Protein AF-A0A6V7M2A7-F1 (afdb_monomer_lite)

Secondary structure (DSSP, 8-state):
-TTS--HHHHHHHHTTTS------HHHHHHHHS--------------------------------B--S-HHHHHHHHHHHHTT-S-HHHHHHHHHHT-HHHH-HHHHHHHHHHPPPHHHHHHHHH--S-GGGB-HHHHHHHHHHT--

Sequence (148 aa):
VIGKKNVWSLVATEHKDSPMADLDWSEMEGLFCQQQVSSIVASSSSALSSGCAGDTDRRRREPVEIVLLDGKRSLNVNIFLKQFRSSNENIIQLIKEGAHDDIGAEKLRGLLKILPEIDELEMLKGFDGDKSKLGNAEKFFLQLIEVP

pLDDT: mean 78.43, std 19.61, range [30.95, 95.69]

InterPro domains:
  IPR015425 Formin, FH2 domain [PF02181] (5-148)
  IPR015425 Formin, FH2 domain [PS51444] (1-148)
  IPR042201 Formin, FH2 domain superfamily [G3DSA:1.20.58.2220] (2-148)

Radius of gyration: 23.1 Å; chains: 1; bounding box: 61×48×56 Å

Foldseek 3Di:
DPPDDDPVVVCCVVCVVPDPPPPPVVVVCVVDPDPPPDPPDDDDDDDDDDDDDDDDDPPPPPLQAREPDPPVLLVLQVVLVVVLVDALVVVLVCVLVVVDVSCDDVNVVSCVVSQDDPVLVCSLVPDPDDLVRHDRSSVSNVSNVPRD

Structure (mmCIF, N/CA/C/O backbone):
data_AF-A0A6V7M2A7-F1
#
_entry.id   AF-A0A6V7M2A7-F1
#
loop_
_atom_site.group_PDB
_atom_site.id
_atom_site.type_symbol
_atom_site.label_atom_id
_atom_site.label_alt_id
_atom_site.label_comp_id
_atom_site.label_asym_id
_atom_site.label_entity_id
_atom_site.label_seq_id
_atom_site.pdbx_PDB_ins_code
_atom_site.Cartn_x
_atom_site.Cartn_y
_atom_site.Cartn_z
_atom_site.occupancy
_atom_site.B_iso_or_equiv
_atom_site.auth_seq_id
_atom_site.auth_comp_id
_atom_site.auth_asym_id
_atom_site.auth_atom_id
_atom_site.pdbx_PDB_model_num
ATOM 1 N N . VAL A 1 1 ? -5.952 -16.445 -25.447 1.00 51.97 1 VAL A N 1
ATOM 2 C CA . VAL A 1 1 ? -5.603 -15.098 -25.975 1.00 51.97 1 VAL A CA 1
ATOM 3 C C . VAL A 1 1 ? -4.308 -15.110 -26.799 1.00 51.97 1 VAL A C 1
ATOM 5 O O . VAL A 1 1 ? -4.111 -14.216 -27.608 1.00 51.97 1 VAL A O 1
ATOM 8 N N . ILE A 1 2 ? -3.488 -16.163 -26.725 1.00 47.69 2 ILE A N 1
ATOM 9 C CA . ILE A 1 2 ? -2.396 -16.413 -27.681 1.00 47.69 2 ILE A CA 1
ATOM 10 C C . ILE A 1 2 ? -2.959 -16.932 -29.021 1.00 47.69 2 ILE A C 1
ATOM 12 O O . ILE A 1 2 ? -3.848 -17.783 -29.015 1.00 47.69 2 ILE A O 1
ATOM 16 N N . GLY A 1 3 ? -2.486 -16.384 -30.149 1.00 61.44 3 GLY A N 1
ATOM 17 C CA . GLY A 1 3 ? -2.777 -16.874 -31.511 1.00 61.44 3 GLY A CA 1
ATOM 18 C C . GLY A 1 3 ? -3.757 -16.058 -32.373 1.00 61.44 3 GLY A C 1
ATOM 19 O O . GLY A 1 3 ? -3.977 -16.418 -33.525 1.00 61.44 3 GLY A O 1
ATOM 20 N N . LYS A 1 4 ? -4.345 -14.962 -31.871 1.00 75.19 4 LYS A N 1
ATOM 21 C CA . LYS A 1 4 ? -5.215 -14.067 -32.669 1.00 75.19 4 LYS A CA 1
ATOM 22 C C . LYS A 1 4 ? -4.469 -12.802 -33.103 1.00 75.19 4 LYS A C 1
ATOM 24 O O . LYS A 1 4 ? -3.619 -12.319 -32.361 1.00 75.19 4 LYS A O 1
ATOM 29 N N . LYS A 1 5 ? -4.840 -12.243 -34.264 1.00 80.56 5 LYS A N 1
ATOM 30 C CA . LYS A 1 5 ? -4.289 -10.985 -34.796 1.00 80.56 5 LYS A CA 1
ATOM 31 C C . LYS A 1 5 ? -4.646 -9.819 -33.862 1.00 80.56 5 LYS A C 1
ATOM 33 O O . LYS A 1 5 ? -5.789 -9.376 -33.823 1.00 80.56 5 LYS A O 1
ATOM 38 N N . ASN A 1 6 ? -3.674 -9.367 -33.081 1.00 84.38 6 ASN A N 1
ATOM 39 C CA . ASN A 1 6 ? -3.737 -8.223 -32.172 1.00 84.38 6 ASN A CA 1
ATOM 40 C C . ASN A 1 6 ? -2.485 -7.340 -32.335 1.00 84.38 6 ASN A C 1
ATOM 42 O O . ASN A 1 6 ? -1.550 -7.719 -33.044 1.00 84.38 6 ASN A O 1
ATOM 46 N N . VAL A 1 7 ? -2.470 -6.171 -31.684 1.00 84.62 7 VAL A N 1
ATOM 47 C CA . VAL A 1 7 ? -1.363 -5.198 -31.784 1.00 84.62 7 VAL A CA 1
ATOM 48 C C . VAL A 1 7 ? -0.016 -5.847 -31.451 1.00 84.62 7 VAL A C 1
ATOM 50 O O . VAL A 1 7 ? 0.939 -5.669 -32.197 1.00 84.62 7 VAL A O 1
ATOM 53 N N . TRP A 1 8 ? 0.037 -6.698 -30.423 1.00 83.44 8 TRP A N 1
ATOM 54 C CA . TRP A 1 8 ? 1.251 -7.426 -30.045 1.00 83.44 8 TRP A CA 1
ATOM 55 C C . TRP A 1 8 ? 1.742 -8.385 -31.138 1.00 83.44 8 TRP A C 1
ATOM 57 O O . TRP A 1 8 ? 2.9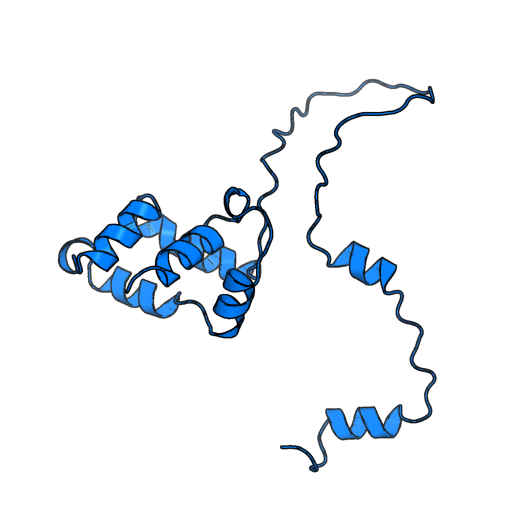31 -8.420 -31.433 1.00 83.44 8 TRP A O 1
ATOM 67 N N . SER A 1 9 ? 0.839 -9.127 -31.791 1.00 85.12 9 SER A N 1
ATOM 68 C CA . SER A 1 9 ? 1.203 -10.021 -32.901 1.00 85.12 9 SER A CA 1
ATOM 69 C C . SER A 1 9 ? 1.633 -9.265 -34.160 1.00 85.12 9 SER A C 1
ATOM 71 O O . SER A 1 9 ? 2.499 -9.750 -34.874 1.00 85.12 9 SER A O 1
ATOM 73 N N . LEU A 1 10 ? 1.054 -8.084 -34.416 1.00 83.38 10 LEU A N 1
ATOM 74 C CA . LEU A 1 10 ? 1.399 -7.236 -35.558 1.00 83.38 10 LEU A CA 1
ATOM 75 C C . LEU A 1 10 ? 2.802 -6.650 -35.395 1.00 83.38 10 LEU A C 1
ATOM 77 O O . LEU A 1 10 ? 3.643 -6.861 -36.264 1.00 83.38 10 LEU A O 1
ATOM 81 N N . VAL A 1 11 ? 3.075 -6.022 -34.246 1.00 82.12 11 VAL A N 1
ATOM 82 C CA . VAL A 1 11 ? 4.388 -5.443 -33.923 1.00 82.12 11 VAL A CA 1
ATOM 83 C C . VAL A 1 11 ? 5.475 -6.519 -33.930 1.00 82.12 11 VAL A C 1
ATOM 85 O O . VAL A 1 11 ? 6.529 -6.320 -34.527 1.00 82.12 11 VAL A O 1
ATOM 88 N N . ALA A 1 12 ? 5.206 -7.697 -33.353 1.00 78.44 12 ALA A N 1
ATOM 89 C CA . ALA A 1 12 ? 6.153 -8.812 -33.366 1.00 78.44 12 ALA A CA 1
ATOM 90 C C . ALA A 1 12 ? 6.450 -9.343 -34.781 1.00 78.44 12 ALA A C 1
ATOM 92 O O . ALA A 1 12 ? 7.561 -9.797 -35.038 1.00 78.44 12 ALA A O 1
ATOM 93 N N . THR A 1 13 ? 5.478 -9.310 -35.703 1.00 78.38 13 THR A N 1
ATOM 94 C CA . THR A 1 13 ? 5.714 -9.690 -37.108 1.00 78.38 13 THR A CA 1
ATOM 95 C C . THR A 1 13 ? 6.413 -8.602 -37.913 1.00 78.38 13 THR A C 1
ATOM 97 O O . THR A 1 13 ? 7.238 -8.927 -38.758 1.00 78.38 13 THR A O 1
ATOM 100 N N . GLU A 1 14 ? 6.097 -7.334 -37.658 1.00 78.00 14 GLU A N 1
ATOM 101 C CA . GLU A 1 14 ? 6.624 -6.181 -38.395 1.00 78.00 14 GLU A CA 1
ATOM 102 C C . GLU A 1 14 ? 8.085 -5.890 -38.032 1.00 78.00 14 GLU A C 1
ATOM 104 O O . GLU A 1 14 ? 8.891 -5.582 -38.903 1.00 78.00 14 GLU A O 1
ATOM 109 N N . HIS A 1 15 ? 8.456 -6.091 -36.766 1.00 73.81 15 HIS A N 1
ATOM 110 C CA . HIS A 1 15 ? 9.824 -5.911 -36.278 1.00 73.81 15 HIS A CA 1
ATOM 111 C C . HIS A 1 15 ? 10.625 -7.216 -36.182 1.00 73.81 15 HIS A C 1
ATOM 113 O O . HIS A 1 15 ? 11.693 -7.227 -35.576 1.00 73.81 15 HIS A O 1
ATOM 119 N N . LYS A 1 16 ? 10.147 -8.316 -36.781 1.00 70.06 16 LYS A N 1
ATOM 120 C CA . LYS A 1 16 ? 10.788 -9.640 -36.673 1.00 70.06 16 LYS A CA 1
ATOM 121 C C . LYS A 1 16 ? 12.235 -9.660 -37.180 1.00 70.06 16 LYS A C 1
ATOM 123 O O . LYS A 1 16 ? 13.060 -10.374 -36.621 1.00 70.06 16 LYS A O 1
ATOM 128 N N . ASP A 1 17 ? 12.513 -8.854 -38.202 1.00 68.62 17 ASP A N 1
ATOM 129 C CA . ASP A 1 17 ? 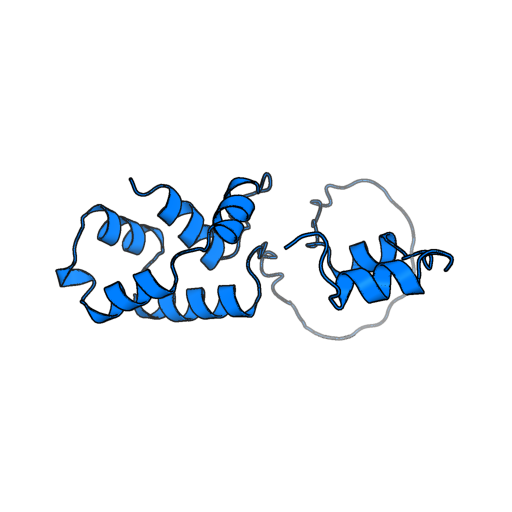13.828 -8.726 -38.840 1.00 68.62 17 ASP A CA 1
ATOM 130 C C . ASP A 1 17 ? 14.470 -7.349 -38.577 1.00 68.62 17 ASP A C 1
ATOM 132 O O . ASP A 1 17 ? 15.495 -7.003 -39.165 1.00 68.62 17 ASP A O 1
ATOM 136 N N . SER A 1 18 ? 13.864 -6.541 -37.699 1.00 67.75 18 SER A N 1
ATOM 137 C CA . SER A 1 18 ? 14.448 -5.272 -37.270 1.00 67.75 18 SER A CA 1
ATOM 138 C C . SER A 1 18 ? 15.566 -5.569 -36.272 1.00 67.75 18 SER A C 1
ATOM 140 O O . SER A 1 18 ? 15.343 -6.363 -35.355 1.00 67.75 18 SER A O 1
ATOM 142 N N . PRO A 1 19 ? 16.742 -4.921 -36.368 1.00 62.44 19 PRO A N 1
ATOM 143 C CA . PRO A 1 19 ? 17.677 -4.937 -35.256 1.00 62.44 19 PRO A CA 1
ATOM 144 C C . PRO A 1 19 ? 16.924 -4.366 -34.055 1.00 62.44 19 PRO A C 1
ATOM 146 O O . PRO A 1 19 ? 16.380 -3.259 -34.128 1.00 62.44 19 PRO A O 1
ATOM 149 N N . MET A 1 20 ? 16.788 -5.165 -32.998 1.00 63.97 20 MET A N 1
ATOM 150 C CA . MET A 1 20 ? 16.266 -4.683 -31.728 1.00 63.97 20 MET A CA 1
ATOM 151 C C . MET A 1 20 ? 17.206 -3.549 -31.338 1.00 63.97 20 MET A C 1
ATOM 153 O O . MET A 1 20 ? 18.394 -3.801 -31.163 1.00 63.97 20 MET A O 1
ATOM 157 N N . ALA A 1 21 ? 16.722 -2.303 -31.365 1.00 67.75 21 ALA A N 1
ATOM 158 C CA . ALA A 1 21 ? 17.554 -1.165 -31.006 1.00 67.75 21 ALA A CA 1
ATOM 159 C C . ALA A 1 21 ? 18.194 -1.478 -29.650 1.00 67.75 21 ALA A C 1
ATOM 161 O O . ALA A 1 21 ? 17.481 -1.921 -28.746 1.00 67.75 21 ALA A O 1
ATOM 162 N N . ASP A 1 22 ? 19.515 -1.326 -29.546 1.00 73.19 22 ASP A N 1
ATOM 163 C CA . ASP A 1 22 ? 20.227 -1.578 -28.299 1.00 73.19 22 ASP A CA 1
ATOM 164 C C . ASP A 1 22 ? 19.678 -0.602 -27.254 1.00 73.19 22 ASP A C 1
ATOM 166 O O . ASP A 1 22 ? 19.984 0.589 -27.265 1.00 73.19 22 ASP A O 1
ATOM 170 N N . LEU A 1 23 ? 18.773 -1.094 -26.406 1.00 79.62 23 LEU A N 1
ATOM 171 C CA . LEU A 1 23 ? 18.259 -0.336 -25.278 1.00 79.62 23 LEU A CA 1
ATOM 172 C C . LEU A 1 23 ? 19.402 -0.203 -24.280 1.00 79.62 23 LEU A C 1
ATOM 174 O O . LEU A 1 23 ? 19.965 -1.208 -23.838 1.00 79.62 23 LEU A O 1
ATOM 178 N N . ASP A 1 24 ? 19.743 1.035 -23.932 1.00 84.31 24 ASP A N 1
ATOM 179 C CA . ASP A 1 24 ? 20.712 1.297 -22.880 1.00 84.31 24 ASP A CA 1
ATOM 180 C C . ASP A 1 24 ? 20.075 0.957 -21.528 1.00 84.31 24 ASP A C 1
ATOM 182 O O . ASP A 1 24 ? 19.361 1.748 -20.904 1.00 84.31 24 ASP A O 1
ATOM 186 N N . TRP A 1 25 ? 20.308 -0.279 -21.093 1.00 84.06 25 TRP A N 1
ATOM 187 C CA . TRP A 1 25 ? 19.821 -0.772 -19.814 1.00 84.06 25 TRP A CA 1
ATOM 188 C C . TRP A 1 25 ? 20.391 0.025 -18.642 1.00 84.06 25 TRP A C 1
ATOM 190 O O . TRP A 1 25 ? 19.693 0.165 -17.646 1.00 84.06 25 TRP A O 1
ATOM 200 N N . SER A 1 26 ? 21.600 0.586 -18.758 1.00 84.31 26 SER A N 1
ATOM 201 C CA . SER A 1 26 ? 22.202 1.412 -17.708 1.00 84.31 26 SER A CA 1
ATOM 202 C C . SER A 1 26 ? 21.521 2.775 -17.595 1.00 84.31 26 SER A C 1
ATOM 204 O O . SER A 1 26 ? 21.315 3.261 -16.484 1.00 84.31 26 SER A O 1
ATOM 206 N N . GLU A 1 27 ? 21.116 3.383 -18.712 1.00 84.75 27 GLU A N 1
ATOM 207 C CA . GLU A 1 27 ? 20.304 4.606 -18.694 1.00 84.75 27 GLU A CA 1
ATOM 208 C C . GLU A 1 27 ? 18.908 4.337 -18.112 1.00 84.75 27 GLU A C 1
ATOM 210 O O . GLU A 1 27 ? 18.446 5.073 -17.239 1.00 84.75 27 GLU A O 1
ATOM 215 N N . MET A 1 28 ? 18.253 3.249 -18.529 1.00 86.44 28 MET A N 1
ATOM 216 C CA . MET A 1 28 ? 16.943 2.852 -17.999 1.00 86.44 28 MET A CA 1
ATOM 217 C C . MET A 1 28 ? 17.005 2.538 -16.498 1.00 86.44 28 MET A C 1
ATOM 219 O O . MET A 1 28 ? 16.128 2.962 -15.743 1.00 86.44 28 MET A O 1
ATOM 223 N N . GLU A 1 29 ? 18.065 1.866 -16.050 1.00 83.00 29 GLU A N 1
ATOM 224 C CA . GLU A 1 29 ? 18.365 1.658 -14.636 1.00 83.00 29 GLU A CA 1
ATOM 225 C C . GLU A 1 29 ? 18.535 3.005 -13.916 1.00 83.00 29 GLU A C 1
ATOM 227 O O . GLU A 1 29 ? 17.891 3.256 -12.903 1.00 83.00 29 GLU A O 1
ATOM 232 N N . GLY A 1 30 ? 19.311 3.935 -14.477 1.00 80.25 30 GLY A N 1
ATOM 233 C CA . GLY A 1 30 ? 19.505 5.270 -13.905 1.00 80.25 30 GLY A CA 1
ATOM 234 C C . GLY A 1 30 ? 18.222 6.104 -13.779 1.00 80.25 30 GLY A C 1
ATOM 235 O O . GLY A 1 30 ? 18.102 6.899 -12.845 1.00 80.25 30 GLY A O 1
ATOM 236 N N . LEU A 1 31 ? 17.263 5.926 -14.692 1.00 84.06 31 LEU A N 1
ATOM 237 C CA . LEU A 1 31 ? 15.995 6.663 -14.707 1.00 84.06 31 LEU A CA 1
ATOM 238 C C . LEU A 1 31 ? 14.932 6.065 -13.777 1.00 84.06 31 LEU A C 1
ATOM 240 O O . LEU A 1 31 ? 14.161 6.818 -13.180 1.00 84.06 31 LEU A O 1
ATOM 244 N N . PHE A 1 32 ? 14.863 4.735 -13.680 1.00 83.06 32 PHE A N 1
ATOM 245 C CA . PHE A 1 32 ? 13.748 4.032 -13.035 1.00 83.06 32 PHE A CA 1
ATOM 246 C C . PHE A 1 32 ? 14.136 3.200 -11.813 1.00 83.06 32 PHE A C 1
ATOM 248 O O . PHE A 1 32 ? 13.236 2.762 -11.092 1.00 83.06 32 PHE A O 1
ATOM 255 N N . CYS A 1 33 ? 15.423 2.977 -11.532 1.00 77.31 33 CYS A N 1
ATOM 256 C CA . CYS A 1 33 ? 15.787 2.286 -10.304 1.00 77.31 33 CYS A CA 1
ATOM 257 C C . CYS A 1 33 ? 15.429 3.113 -9.084 1.00 77.31 33 CYS A C 1
ATOM 259 O O . CYS A 1 33 ? 15.709 4.309 -8.982 1.00 77.31 33 CYS A O 1
ATOM 261 N N . GLN A 1 34 ? 14.866 2.424 -8.098 1.00 60.94 34 GLN A N 1
ATOM 262 C CA . GLN A 1 34 ? 14.821 2.950 -6.749 1.00 60.94 34 GLN A CA 1
ATOM 263 C C . GLN A 1 34 ? 16.256 3.195 -6.303 1.00 60.94 34 GLN A C 1
ATOM 265 O O . GLN A 1 34 ? 17.069 2.272 -6.276 1.00 60.94 34 GLN A O 1
ATOM 270 N N . GLN A 1 35 ? 16.569 4.453 -5.985 1.00 60.00 35 GLN A N 1
ATOM 271 C CA . GLN A 1 35 ? 17.875 4.839 -5.466 1.00 60.00 35 GLN A CA 1
ATOM 272 C C . GLN A 1 35 ? 18.200 3.989 -4.237 1.00 60.00 35 GLN A C 1
ATOM 274 O O . GLN A 1 35 ? 17.754 4.274 -3.124 1.00 60.00 35 GLN A O 1
ATOM 279 N N . GLN A 1 36 ? 19.018 2.954 -4.425 1.00 50.50 36 GLN A N 1
ATOM 280 C CA . GLN A 1 36 ? 19.700 2.305 -3.325 1.00 50.50 36 GLN A CA 1
ATOM 281 C C . GLN A 1 36 ? 20.747 3.294 -2.830 1.00 50.50 36 GLN A C 1
ATOM 283 O O . GLN A 1 36 ? 21.851 3.394 -3.365 1.00 50.50 36 GLN A O 1
ATOM 288 N N . VAL A 1 37 ? 20.399 4.075 -1.807 1.00 49.56 37 VAL A N 1
ATOM 289 C CA . VAL A 1 37 ? 21.404 4.837 -1.069 1.00 49.56 37 VAL A CA 1
ATOM 290 C C . VAL A 1 37 ? 22.165 3.832 -0.217 1.00 49.56 37 VAL A C 1
ATOM 292 O O . VAL A 1 37 ? 21.879 3.639 0.967 1.00 49.56 37 VAL A O 1
ATOM 295 N N . SER A 1 38 ? 23.128 3.162 -0.847 1.00 44.28 38 SER A N 1
ATOM 296 C CA . SER A 1 38 ? 24.222 2.491 -0.167 1.00 44.28 38 SER A CA 1
ATOM 297 C C . SER A 1 38 ? 24.758 3.468 0.866 1.00 44.28 38 SER A C 1
ATOM 299 O O . SER A 1 38 ? 25.194 4.574 0.539 1.00 44.28 38 SER A O 1
ATOM 301 N N . SER A 1 39 ? 24.657 3.091 2.135 1.00 41.91 39 SER A N 1
ATOM 302 C CA . SER A 1 39 ? 25.295 3.803 3.227 1.00 41.91 39 SER A CA 1
ATOM 303 C C . SER A 1 39 ? 26.770 3.968 2.880 1.00 41.91 39 SER A C 1
ATOM 305 O O . SER A 1 39 ? 27.519 2.992 2.890 1.00 41.91 39 SER A O 1
ATOM 307 N N . ILE A 1 40 ? 27.181 5.191 2.545 1.00 40.69 40 ILE A N 1
ATOM 308 C CA . ILE A 1 40 ? 28.584 5.538 2.344 1.00 40.69 40 ILE A CA 1
ATOM 309 C C . ILE A 1 40 ? 29.243 5.480 3.725 1.00 40.69 40 ILE A C 1
ATOM 311 O O . ILE A 1 40 ? 29.310 6.473 4.447 1.00 40.69 40 ILE A O 1
ATOM 315 N N . VAL A 1 41 ? 29.683 4.288 4.120 1.00 40.31 41 VAL A N 1
ATOM 316 C CA . VAL A 1 41 ? 30.691 4.113 5.160 1.00 40.31 41 VAL A CA 1
ATOM 317 C C . VAL A 1 41 ? 32.059 4.219 4.490 1.00 40.31 41 VAL A C 1
ATOM 319 O O . VAL A 1 41 ? 32.369 3.529 3.526 1.00 40.31 41 VAL A O 1
ATOM 322 N N . ALA A 1 42 ? 32.808 5.202 4.978 1.00 42.81 42 ALA A N 1
ATOM 323 C CA . ALA A 1 42 ? 34.092 5.714 4.525 1.00 42.81 42 ALA A CA 1
ATOM 324 C C . ALA A 1 42 ? 35.133 4.689 4.034 1.00 42.81 42 ALA A C 1
ATOM 326 O O . ALA A 1 42 ? 35.396 3.697 4.711 1.00 42.81 42 ALA A O 1
ATOM 327 N N . SER A 1 43 ? 35.818 5.045 2.934 1.00 39.16 43 SER A N 1
ATOM 328 C CA . SER A 1 43 ? 37.291 5.132 2.744 1.00 39.16 43 SER A CA 1
ATOM 329 C C . SER A 1 43 ? 37.557 5.208 1.229 1.00 39.16 43 SER A C 1
ATOM 331 O O . SER A 1 43 ? 37.311 4.248 0.518 1.00 39.16 43 SER A O 1
ATOM 333 N N . SER A 1 44 ? 38.032 6.293 0.615 1.00 40.50 44 SER A N 1
ATOM 334 C CA . SER A 1 44 ? 39.373 6.847 0.805 1.00 40.50 44 SER A CA 1
ATOM 335 C C . SER A 1 44 ? 39.579 8.126 -0.042 1.00 40.50 44 SER A C 1
ATOM 337 O O . SER A 1 44 ? 38.952 8.343 -1.071 1.00 40.50 44 SER A O 1
ATOM 339 N N . SER A 1 45 ? 40.460 8.971 0.487 1.00 42.56 45 SER A N 1
ATOM 340 C CA . SER A 1 45 ? 41.066 10.238 0.046 1.00 42.56 45 SER A CA 1
ATOM 341 C C . SER A 1 45 ? 41.240 10.584 -1.451 1.00 42.56 45 SER A C 1
ATOM 343 O O . SER A 1 45 ? 41.782 9.784 -2.211 1.00 42.56 45 SER A O 1
ATOM 345 N N . SER A 1 46 ? 41.053 11.892 -1.732 1.00 40.25 46 SER A N 1
ATOM 346 C CA . SER A 1 46 ? 41.870 12.816 -2.575 1.00 40.25 46 SER A CA 1
ATOM 347 C C . SER A 1 46 ? 41.163 13.439 -3.791 1.00 40.25 46 SER A C 1
ATOM 349 O O . SER A 1 46 ? 41.060 12.794 -4.825 1.00 40.25 46 SER A O 1
ATOM 351 N N . ALA A 1 47 ? 40.790 14.724 -3.710 1.00 34.16 47 ALA A N 1
ATOM 352 C CA . ALA A 1 47 ? 41.171 15.779 -4.671 1.00 34.16 47 ALA A CA 1
ATOM 353 C C . ALA A 1 47 ? 40.485 17.118 -4.329 1.00 34.16 47 ALA A C 1
ATOM 355 O O . ALA A 1 47 ? 39.328 17.167 -3.926 1.00 34.16 47 ALA A O 1
ATOM 356 N N . LEU A 1 48 ? 41.260 18.193 -4.454 1.00 41.47 48 LEU A N 1
ATOM 357 C CA . LEU A 1 48 ? 40.969 19.574 -4.066 1.00 41.47 48 LEU A CA 1
ATOM 358 C C . LEU A 1 48 ? 40.394 20.410 -5.228 1.00 41.47 48 LEU A C 1
ATOM 360 O O . LEU A 1 48 ? 40.558 20.052 -6.391 1.00 41.47 48 LEU A O 1
ATOM 364 N N . SER A 1 49 ? 39.910 21.609 -4.860 1.00 41.03 49 SER A N 1
ATOM 365 C CA . SER A 1 49 ? 39.511 22.789 -5.666 1.00 41.03 49 SER A CA 1
ATOM 366 C C . SER A 1 49 ? 38.057 22.775 -6.166 1.00 41.03 49 SER A C 1
ATOM 368 O O . SER A 1 49 ? 37.558 21.741 -6.574 1.00 41.03 49 SER A O 1
ATOM 370 N N . SER A 1 50 ? 37.269 23.853 -6.139 1.00 36.66 50 SER A N 1
ATOM 371 C CA . SER A 1 50 ? 37.525 25.289 -5.989 1.00 36.66 50 SER A CA 1
ATOM 372 C C . SER A 1 50 ? 36.226 25.962 -5.495 1.00 36.66 50 SER A C 1
ATOM 374 O O . SER A 1 50 ? 35.138 25.464 -5.778 1.00 36.66 50 SER A O 1
ATOM 376 N N . GLY A 1 51 ? 36.317 27.035 -4.705 1.00 34.62 51 GLY A N 1
ATOM 377 C CA . GLY A 1 51 ? 35.181 27.579 -3.946 1.00 34.62 51 GLY A CA 1
ATOM 378 C C . GLY A 1 51 ? 34.269 28.572 -4.674 1.00 34.62 51 GLY A C 1
ATOM 379 O O . GLY A 1 51 ? 34.648 29.136 -5.690 1.00 34.62 51 GLY A O 1
ATOM 380 N N . CYS A 1 52 ? 33.109 28.855 -4.071 1.00 30.95 52 CYS A N 1
ATOM 381 C CA . CYS A 1 52 ? 32.570 30.202 -3.834 1.00 30.95 52 CYS A CA 1
ATOM 382 C C . CYS A 1 52 ? 31.309 30.129 -2.947 1.00 30.95 52 CYS A C 1
ATOM 384 O O . CYS A 1 52 ? 30.612 29.121 -2.895 1.00 30.95 52 CYS A O 1
ATOM 386 N N . ALA A 1 53 ? 31.100 31.191 -2.171 1.00 41.94 53 ALA A N 1
ATOM 387 C CA . ALA A 1 53 ? 30.096 31.330 -1.124 1.00 41.94 53 ALA A CA 1
ATOM 388 C C . ALA A 1 53 ? 28.653 31.403 -1.651 1.00 41.94 53 ALA A C 1
ATOM 390 O O . ALA A 1 53 ? 28.414 31.969 -2.714 1.00 41.94 53 ALA A O 1
ATOM 391 N N . GLY A 1 54 ? 27.691 30.940 -0.846 1.00 32.19 54 GLY A N 1
ATOM 392 C CA . GLY A 1 54 ? 26.279 31.212 -1.102 1.00 32.19 54 GLY A CA 1
ATOM 393 C C . GLY A 1 54 ? 25.305 30.333 -0.330 1.00 32.19 54 GLY A C 1
ATOM 394 O O . GLY A 1 54 ? 24.864 29.317 -0.841 1.00 32.19 54 GLY A O 1
ATOM 395 N N . ASP A 1 55 ? 24.940 30.817 0.852 1.00 36.09 55 ASP A N 1
ATOM 396 C CA . ASP A 1 55 ? 23.569 30.797 1.364 1.00 36.09 55 ASP A CA 1
ATOM 397 C C . ASP A 1 55 ? 22.942 29.490 1.883 1.00 36.09 55 ASP A C 1
ATOM 399 O O . ASP A 1 55 ? 23.193 28.359 1.477 1.00 36.09 55 ASP A O 1
ATOM 403 N N . THR A 1 56 ? 22.127 29.701 2.903 1.00 48.78 56 THR A N 1
ATOM 404 C CA . THR A 1 56 ? 21.451 28.728 3.739 1.00 48.78 56 THR A CA 1
ATOM 405 C C . THR A 1 56 ? 20.434 27.889 2.975 1.00 48.78 56 THR A C 1
ATOM 407 O O . THR A 1 56 ? 19.351 28.363 2.661 1.00 48.78 56 THR A O 1
ATOM 410 N N . ASP A 1 57 ? 20.694 26.594 2.835 1.00 39.41 57 ASP A N 1
ATOM 411 C CA . ASP A 1 57 ? 19.611 25.616 2.805 1.00 39.41 57 ASP A CA 1
ATOM 412 C C . ASP A 1 57 ? 20.074 24.360 3.537 1.00 39.41 57 ASP A C 1
ATOM 414 O O . ASP A 1 57 ? 20.631 23.416 2.973 1.00 39.41 57 ASP A O 1
ATOM 418 N N . ARG A 1 58 ? 19.857 24.352 4.857 1.00 44.31 58 ARG A N 1
ATOM 419 C CA . ARG A 1 58 ? 19.764 23.100 5.606 1.00 44.31 58 ARG A CA 1
ATOM 420 C C . ARG A 1 58 ? 18.495 22.402 5.121 1.00 44.31 58 ARG A C 1
ATOM 422 O O . ARG A 1 58 ? 17.517 22.329 5.865 1.00 44.31 58 ARG A O 1
ATOM 429 N N . ARG A 1 59 ? 18.522 21.862 3.897 1.00 47.59 59 ARG A N 1
ATOM 430 C CA . ARG A 1 59 ? 17.609 20.797 3.503 1.00 47.59 59 ARG A CA 1
ATOM 431 C C . ARG A 1 59 ? 17.820 19.721 4.539 1.00 47.59 59 ARG A C 1
ATOM 433 O O . ARG A 1 59 ? 18.848 19.041 4.540 1.00 47.59 59 ARG A O 1
ATOM 440 N N . ARG A 1 60 ? 16.881 19.620 5.481 1.00 47.94 60 ARG A N 1
ATOM 441 C CA . ARG A 1 60 ? 16.669 18.386 6.221 1.00 47.94 60 ARG A CA 1
ATOM 442 C C . ARG A 1 60 ? 16.672 17.314 5.142 1.00 47.94 60 ARG A C 1
ATOM 444 O O . ARG A 1 60 ? 15.764 17.284 4.320 1.00 47.94 60 ARG A O 1
ATOM 451 N N . ARG A 1 61 ? 17.737 16.513 5.080 1.00 51.34 61 ARG A N 1
ATOM 452 C CA . ARG A 1 61 ? 17.685 15.230 4.393 1.00 51.34 61 ARG A CA 1
ATOM 453 C C . ARG A 1 61 ? 16.647 14.451 5.182 1.00 51.34 61 ARG A C 1
ATOM 455 O O . ARG A 1 61 ? 16.982 13.847 6.198 1.00 51.34 61 ARG A O 1
ATOM 462 N N . GLU A 1 62 ? 15.379 14.597 4.810 1.00 54.28 62 GLU A N 1
ATOM 463 C CA . GLU A 1 62 ? 14.379 13.631 5.221 1.00 54.28 62 GLU A CA 1
ATOM 464 C C . GLU A 1 62 ? 14.928 12.268 4.798 1.00 54.28 62 GLU A C 1
ATOM 466 O O . GLU A 1 62 ? 15.486 12.152 3.698 1.00 54.28 62 GLU A O 1
ATOM 471 N N . PRO A 1 63 ? 14.920 11.278 5.703 1.00 57.38 63 PRO A N 1
ATOM 472 C CA . PRO A 1 63 ? 15.351 9.940 5.349 1.00 57.38 63 PRO A CA 1
ATOM 473 C C . PRO A 1 63 ? 14.555 9.526 4.114 1.00 57.38 63 PRO A C 1
ATOM 475 O O . PRO A 1 63 ? 13.330 9.585 4.125 1.00 57.38 63 PRO A O 1
ATOM 478 N N . VAL A 1 64 ? 15.270 9.209 3.033 1.00 70.81 64 VAL A N 1
ATOM 479 C CA . VAL A 1 64 ? 14.659 8.849 1.752 1.00 70.81 64 VAL A CA 1
ATOM 480 C C . VAL A 1 64 ? 13.830 7.592 1.991 1.00 70.81 64 VAL A C 1
ATOM 482 O O . VAL A 1 64 ? 14.387 6.522 2.245 1.00 70.81 64 VAL A O 1
ATOM 485 N N . GLU A 1 65 ? 12.509 7.751 1.998 1.00 84.31 65 GLU A N 1
ATOM 486 C CA . GLU A 1 65 ? 11.579 6.639 2.135 1.00 84.31 65 GLU A CA 1
ATOM 487 C C . GLU A 1 65 ? 11.578 5.825 0.838 1.00 84.31 65 GLU A C 1
ATOM 489 O O . GLU A 1 65 ? 11.533 6.374 -0.265 1.00 84.31 65 GLU A O 1
ATOM 494 N N . ILE A 1 66 ? 11.643 4.504 0.968 1.00 87.19 66 ILE A N 1
ATOM 495 C CA . ILE A 1 66 ? 11.533 3.570 -0.149 1.00 87.19 66 ILE A CA 1
ATOM 496 C C . ILE A 1 66 ? 10.045 3.426 -0.468 1.00 87.19 66 ILE A C 1
ATOM 498 O O . ILE A 1 66 ? 9.280 2.890 0.335 1.00 87.19 66 ILE A O 1
ATOM 502 N N . VAL A 1 67 ? 9.638 3.915 -1.635 1.00 90.12 67 VAL A N 1
ATOM 503 C CA . VAL A 1 67 ? 8.254 3.838 -2.117 1.00 90.12 67 VAL A CA 1
ATOM 504 C C . VAL A 1 67 ? 8.188 2.761 -3.192 1.00 90.12 67 VAL A C 1
ATOM 506 O O . VAL A 1 67 ? 8.842 2.883 -4.228 1.00 90.12 67 VAL A O 1
ATOM 509 N N . LEU A 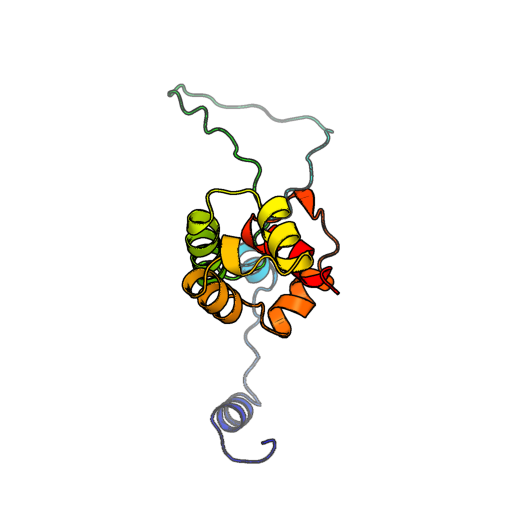1 68 ? 7.436 1.697 -2.915 1.00 91.19 68 LEU A N 1
ATOM 510 C CA . LEU A 1 68 ? 7.263 0.556 -3.820 1.00 91.19 68 LEU A CA 1
ATOM 511 C C . LEU A 1 68 ? 5.982 0.692 -4.640 1.00 91.19 68 LEU A C 1
ATOM 513 O O . LEU A 1 68 ? 5.940 0.279 -5.793 1.00 91.19 68 LEU A O 1
ATOM 517 N N . LEU A 1 69 ? 4.943 1.280 -4.048 1.00 92.44 69 LEU A N 1
ATOM 518 C CA . LEU A 1 69 ? 3.692 1.557 -4.742 1.00 92.44 69 LEU A CA 1
ATOM 519 C C . LEU A 1 69 ? 3.881 2.708 -5.734 1.00 92.44 69 LEU A C 1
ATOM 521 O O . LEU A 1 69 ? 4.727 3.584 -5.545 1.00 92.44 69 LEU A O 1
ATOM 525 N N . ASP A 1 70 ? 3.047 2.774 -6.771 1.00 91.69 70 ASP A N 1
ATOM 526 C CA . ASP A 1 70 ? 3.057 3.947 -7.637 1.00 91.69 70 ASP A CA 1
ATOM 527 C C . ASP A 1 70 ? 2.620 5.204 -6.863 1.00 91.69 70 ASP A C 1
ATOM 529 O O . ASP A 1 70 ? 1.868 5.154 -5.881 1.00 91.69 70 ASP A O 1
ATOM 533 N N . GLY A 1 71 ? 3.080 6.371 -7.318 1.00 90.88 71 GLY A N 1
ATOM 534 C CA . GLY A 1 71 ? 2.848 7.629 -6.607 1.00 90.88 71 GLY A CA 1
ATOM 535 C C . GLY A 1 71 ? 1.366 7.960 -6.402 1.00 90.88 71 GLY A C 1
ATOM 536 O O . GLY A 1 71 ? 1.000 8.518 -5.366 1.00 90.88 71 GLY A O 1
ATOM 537 N N . LYS A 1 72 ? 0.484 7.586 -7.341 1.00 93.50 72 LYS A N 1
ATOM 538 C CA . LYS A 1 72 ? -0.961 7.821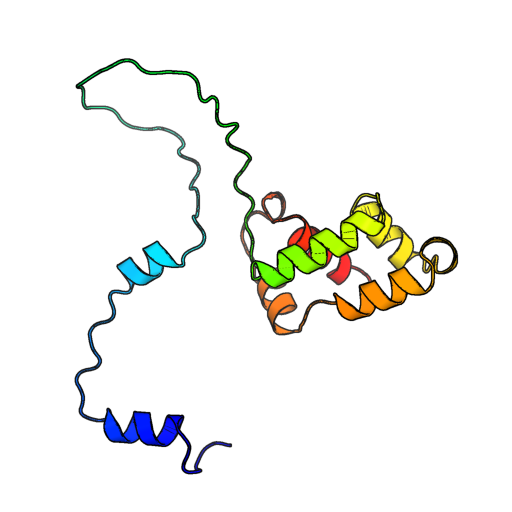 -7.211 1.00 93.50 72 LYS A CA 1
ATOM 539 C C . LYS A 1 72 ? -1.557 6.899 -6.153 1.00 93.50 72 LYS A C 1
ATOM 541 O O . LYS A 1 72 ? -2.372 7.351 -5.345 1.00 93.50 72 LYS A O 1
ATOM 546 N N . ARG A 1 73 ? -1.155 5.630 -6.129 1.00 94.69 73 ARG A N 1
ATOM 547 C CA . ARG A 1 73 ? -1.604 4.666 -5.125 1.00 94.69 73 ARG A CA 1
ATOM 548 C C . ARG A 1 73 ? -1.129 5.026 -3.729 1.00 94.69 73 ARG A C 1
ATOM 550 O O . ARG A 1 73 ? -1.966 5.150 -2.835 1.00 94.69 73 ARG A O 1
ATOM 557 N N . SER A 1 74 ? 0.166 5.286 -3.561 1.00 94.62 74 SER A N 1
ATOM 558 C CA . SER A 1 74 ? 0.736 5.718 -2.282 1.00 94.62 74 SER A CA 1
ATOM 559 C C . SER A 1 74 ? 0.036 6.980 -1.765 1.00 94.62 74 SER A C 1
ATOM 561 O O . SER A 1 74 ? -0.371 7.043 -0.602 1.00 94.62 74 SER A O 1
ATOM 563 N N . LEU A 1 75 ? -0.220 7.964 -2.636 1.00 93.88 75 LEU A N 1
ATOM 564 C CA . LEU A 1 75 ? -0.958 9.174 -2.269 1.00 93.88 75 LEU A CA 1
ATOM 565 C C . LEU A 1 75 ? -2.390 8.869 -1.807 1.00 93.88 75 LEU A C 1
ATOM 567 O O . LEU A 1 75 ? -2.807 9.356 -0.755 1.00 93.88 75 LEU A O 1
ATOM 571 N N . ASN A 1 76 ? -3.137 8.060 -2.560 1.00 95.38 76 ASN A N 1
ATOM 572 C CA . ASN A 1 76 ? -4.517 7.701 -2.224 1.00 95.38 76 ASN A CA 1
ATOM 573 C C . ASN A 1 76 ? -4.613 7.006 -0.859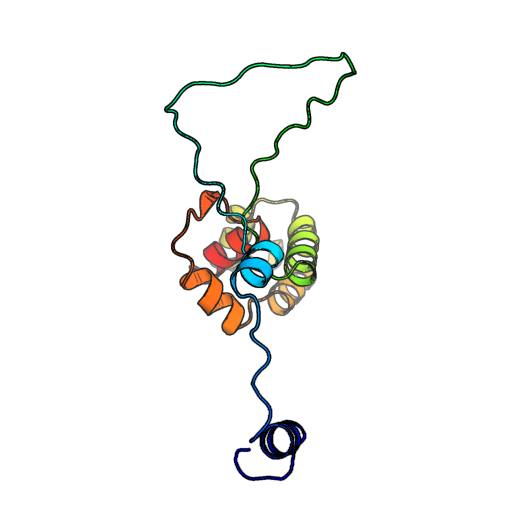 1.00 95.38 76 ASN A C 1
ATOM 575 O O . ASN A 1 76 ? -5.465 7.368 -0.044 1.00 95.38 76 ASN A O 1
ATOM 579 N N . VAL A 1 77 ? -3.719 6.050 -0.590 1.00 95.69 77 VAL A N 1
ATOM 580 C CA . VAL A 1 77 ? -3.655 5.335 0.693 1.00 95.69 77 VAL A CA 1
ATOM 581 C C . VAL A 1 77 ? -3.328 6.308 1.821 1.00 95.69 77 VAL A C 1
ATOM 583 O O . VAL A 1 77 ? -4.046 6.365 2.816 1.00 95.69 77 VAL A O 1
ATOM 586 N N . ASN A 1 78 ? -2.310 7.152 1.653 1.00 94.62 78 ASN A N 1
ATOM 587 C CA . ASN A 1 78 ? -1.915 8.119 2.677 1.00 94.62 78 ASN A CA 1
ATOM 588 C C . ASN A 1 78 ? -3.012 9.149 2.990 1.00 94.62 78 ASN A C 1
ATOM 590 O O . ASN A 1 78 ? -3.237 9.480 4.156 1.00 94.62 78 ASN A O 1
ATOM 594 N N . ILE A 1 79 ? -3.725 9.649 1.976 1.00 95.19 79 ILE A N 1
ATOM 595 C CA . ILE A 1 79 ? -4.873 10.548 2.175 1.00 95.19 79 ILE A CA 1
ATOM 596 C C . ILE A 1 79 ? -5.969 9.841 2.972 1.00 95.19 79 ILE A C 1
ATOM 598 O O . ILE A 1 79 ? -6.561 10.441 3.871 1.00 95.19 79 ILE A O 1
ATOM 602 N N . PHE A 1 80 ? -6.236 8.574 2.665 1.00 95.19 80 PHE A N 1
ATOM 603 C CA . PHE A 1 80 ? -7.230 7.793 3.380 1.00 95.19 80 PHE A CA 1
ATOM 604 C C . PHE A 1 80 ? -6.835 7.552 4.845 1.00 95.19 80 PHE A C 1
ATOM 606 O O . PHE A 1 80 ? -7.620 7.848 5.747 1.00 95.19 80 PHE A O 1
ATOM 613 N N . LEU A 1 81 ? -5.596 7.127 5.106 1.00 94.38 81 LEU A N 1
ATOM 614 C CA . LEU A 1 81 ? -5.086 6.892 6.462 1.00 94.38 81 LEU A CA 1
ATOM 615 C C . LEU A 1 81 ? -5.133 8.157 7.333 1.00 94.38 81 LEU A C 1
ATOM 617 O O . LEU A 1 81 ? -5.495 8.088 8.509 1.00 94.38 81 LEU A O 1
ATOM 621 N N . LYS A 1 82 ? -4.889 9.344 6.759 1.00 94.12 82 LYS A N 1
ATOM 622 C CA . LYS A 1 82 ? -5.008 10.623 7.487 1.00 94.12 82 LYS A CA 1
ATOM 623 C C . LYS A 1 82 ? -6.399 10.866 8.084 1.00 94.12 82 LYS A C 1
ATOM 625 O O . LYS A 1 82 ? -6.511 11.593 9.071 1.00 94.12 82 LYS A O 1
ATOM 630 N N . GLN A 1 83 ? -7.454 10.249 7.551 1.00 92.25 83 GLN A N 1
ATOM 631 C CA . GLN A 1 83 ? -8.818 10.385 8.078 1.00 92.25 83 GLN A CA 1
ATOM 632 C C . GLN A 1 83 ? -9.007 9.686 9.434 1.00 92.25 83 GLN A C 1
ATOM 634 O O . GLN A 1 83 ? -9.911 10.043 10.192 1.00 92.25 83 GLN A O 1
ATOM 639 N N . PHE A 1 84 ? -8.148 8.720 9.774 1.00 89.50 84 PHE A N 1
ATOM 640 C CA . PHE A 1 84 ? -8.178 8.025 11.063 1.00 89.50 84 PHE A CA 1
ATOM 641 C C . PHE A 1 84 ? -7.542 8.833 12.191 1.00 89.50 84 PHE A C 1
ATOM 643 O O . PHE A 1 84 ? -7.835 8.561 13.353 1.00 89.50 84 PHE A O 1
ATOM 650 N N . ARG A 1 85 ? -6.688 9.819 11.864 1.00 89.50 85 ARG A N 1
ATOM 651 C CA . ARG A 1 85 ? -5.915 10.613 12.839 1.00 89.50 85 ARG A CA 1
ATOM 652 C C . ARG A 1 85 ? -5.200 9.744 13.892 1.00 89.50 85 ARG A C 1
ATOM 654 O O . ARG A 1 85 ? -5.071 10.147 15.041 1.00 89.50 85 ARG A O 1
ATOM 661 N N . SER A 1 86 ? -4.774 8.549 13.491 1.00 90.50 86 SER A N 1
ATOM 662 C CA . SER A 1 86 ? -4.195 7.507 14.345 1.00 90.50 86 SER A CA 1
ATOM 663 C C . SER A 1 86 ? -2.956 6.913 13.674 1.00 90.50 86 SER A C 1
ATOM 665 O O . SER A 1 86 ? -2.754 7.130 12.479 1.00 90.50 86 SER A O 1
ATOM 667 N N . SER A 1 87 ? -2.128 6.184 14.427 1.00 93.00 87 SER A N 1
ATOM 668 C CA . SER A 1 87 ? -1.002 5.443 13.847 1.00 93.00 87 SER A CA 1
ATOM 669 C C . SER A 1 87 ? -1.481 4.185 13.120 1.00 93.00 87 SER A C 1
ATOM 671 O O . SER A 1 87 ? -2.585 3.696 13.381 1.00 93.00 87 SER A O 1
ATOM 673 N N . ASN A 1 88 ? -0.646 3.652 12.227 1.00 92.81 88 ASN A N 1
ATOM 674 C CA . ASN A 1 88 ? -0.959 2.432 11.483 1.00 92.81 88 ASN A CA 1
ATOM 675 C C . ASN A 1 88 ? -1.241 1.266 12.437 1.00 92.81 88 ASN A C 1
ATOM 677 O O . ASN A 1 88 ? -2.235 0.573 12.260 1.00 92.81 88 ASN A O 1
ATOM 681 N N . GLU A 1 89 ? -0.452 1.127 13.502 1.00 93.62 89 GLU A N 1
ATOM 682 C CA . GLU A 1 89 ? -0.595 0.057 14.494 1.00 93.62 89 GLU A CA 1
ATOM 683 C C . GLU A 1 89 ? -1.973 0.099 15.157 1.00 93.62 89 GLU A C 1
ATOM 685 O O . GLU A 1 89 ? -2.617 -0.934 15.309 1.00 93.62 89 GLU A O 1
ATOM 690 N N . ASN A 1 90 ? -2.458 1.297 15.503 1.00 93.75 90 ASN A N 1
ATOM 691 C CA . ASN A 1 90 ? -3.769 1.456 16.126 1.00 93.75 90 ASN A CA 1
ATOM 692 C C . ASN A 1 90 ? -4.902 1.119 15.144 1.00 93.75 90 ASN A C 1
ATOM 694 O O . ASN A 1 90 ? -5.856 0.437 15.499 1.00 93.75 90 ASN A O 1
ATOM 698 N N . ILE A 1 91 ? -4.784 1.545 13.881 1.00 93.38 91 ILE A N 1
ATOM 699 C CA . ILE A 1 91 ? -5.767 1.207 12.840 1.00 93.38 91 ILE A CA 1
ATOM 700 C C . ILE A 1 91 ? -5.815 -0.312 12.631 1.00 93.38 91 ILE A C 1
ATOM 702 O O . ILE A 1 91 ? -6.897 -0.892 12.574 1.00 93.38 91 ILE A O 1
ATOM 706 N N . ILE A 1 92 ? -4.654 -0.962 12.553 1.00 94.44 92 ILE A N 1
ATOM 707 C CA . ILE A 1 92 ? -4.537 -2.415 12.404 1.00 94.44 92 ILE A CA 1
ATOM 708 C C . ILE A 1 92 ? -5.118 -3.139 13.616 1.00 94.44 92 ILE A C 1
ATOM 7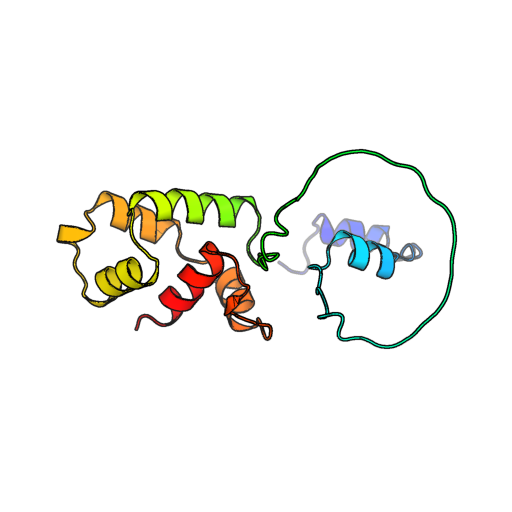10 O O . ILE A 1 92 ? -5.816 -4.135 13.443 1.00 94.44 92 ILE A O 1
ATOM 714 N N . GLN A 1 93 ? -4.891 -2.631 14.826 1.00 93.88 93 GLN A N 1
ATOM 715 C CA . GLN A 1 93 ? -5.461 -3.197 16.044 1.00 93.88 93 GLN A CA 1
ATOM 716 C C . GLN A 1 93 ? -6.994 -3.129 16.037 1.00 93.88 93 GLN A C 1
ATOM 718 O O . GLN A 1 93 ? -7.640 -4.149 16.261 1.00 93.88 93 GLN A O 1
ATOM 723 N N . LEU A 1 94 ? -7.581 -1.981 15.679 1.00 92.50 94 LEU A N 1
ATOM 724 C CA . LEU A 1 94 ? -9.037 -1.834 15.547 1.00 92.50 94 LEU A CA 1
ATOM 725 C C . LEU A 1 94 ? -9.628 -2.817 14.525 1.00 92.50 94 LEU A C 1
ATOM 727 O O . LEU A 1 94 ? -10.710 -3.366 14.739 1.00 92.50 94 LEU A O 1
ATOM 731 N N . ILE A 1 95 ? -8.917 -3.051 13.415 1.00 92.38 95 ILE A N 1
ATOM 732 C CA . ILE A 1 95 ? -9.314 -4.032 12.396 1.00 92.38 95 ILE A CA 1
ATOM 733 C C . ILE A 1 95 ? -9.228 -5.456 12.962 1.00 92.38 95 ILE A C 1
ATOM 735 O O . ILE A 1 95 ? -10.183 -6.214 12.812 1.00 92.38 95 ILE A O 1
ATOM 739 N N . LYS A 1 96 ? -8.130 -5.806 13.647 1.00 91.88 96 LYS A N 1
ATOM 740 C CA . LYS A 1 96 ? -7.926 -7.121 14.284 1.00 91.88 96 LYS A CA 1
ATOM 741 C C . LYS A 1 96 ? -8.986 -7.432 15.341 1.00 91.88 96 LYS A C 1
ATOM 743 O O . LYS A 1 96 ? -9.427 -8.571 15.445 1.00 91.88 96 LYS A O 1
ATOM 748 N N . GLU A 1 97 ? -9.392 -6.433 16.116 1.00 91.56 97 GLU A N 1
ATOM 749 C CA . GLU A 1 97 ? -10.408 -6.562 17.166 1.00 91.56 97 GLU A CA 1
ATOM 750 C C . GLU A 1 97 ? -11.843 -6.546 16.617 1.00 91.56 97 GLU A C 1
ATOM 752 O O . GLU A 1 97 ? -12.783 -6.879 17.336 1.00 91.56 97 GLU A O 1
ATOM 757 N N . GLY A 1 98 ? -12.035 -6.171 15.348 1.00 88.19 98 GLY A N 1
ATOM 758 C CA . GLY A 1 98 ? -13.364 -6.058 14.748 1.00 88.19 98 GLY A CA 1
ATOM 759 C C . GLY A 1 98 ? -14.207 -4.924 15.345 1.00 88.19 98 GLY A C 1
ATOM 760 O O . GLY A 1 98 ? -15.440 -5.017 15.357 1.00 88.19 98 GLY A O 1
ATOM 761 N N . ALA A 1 99 ? -13.561 -3.851 15.823 1.00 90.06 99 ALA A N 1
ATOM 762 C CA . ALA A 1 99 ? -14.176 -2.685 16.468 1.00 90.06 99 ALA A CA 1
ATOM 763 C C . ALA A 1 99 ? -14.922 -1.781 15.458 1.00 90.06 99 ALA A C 1
ATOM 765 O O . ALA A 1 99 ? -14.586 -0.619 15.224 1.00 90.06 99 ALA A O 1
ATOM 766 N N . HIS A 1 100 ? -15.935 -2.340 14.796 1.00 86.38 100 HIS A N 1
ATOM 767 C CA . HIS A 1 100 ? -16.676 -1.711 13.703 1.00 86.38 100 HIS A CA 1
ATOM 768 C C . HIS A 1 100 ? -17.422 -0.433 14.110 1.00 86.38 100 HIS A C 1
ATOM 770 O O . HIS A 1 100 ? -17.538 0.473 13.280 1.00 86.38 100 HIS A O 1
ATOM 776 N N . ASP A 1 101 ? -17.875 -0.336 15.362 1.00 88.81 101 ASP A N 1
ATOM 777 C CA . ASP A 1 101 ? -18.517 0.867 15.903 1.00 88.81 101 ASP A CA 1
ATOM 778 C C . ASP A 1 101 ? -17.535 2.046 15.999 1.00 88.81 101 ASP A C 1
ATOM 780 O O . ASP A 1 101 ? -17.865 3.161 15.589 1.00 88.81 101 ASP A O 1
ATOM 784 N N . ASP A 1 102 ? -16.298 1.791 16.441 1.00 88.25 102 ASP A N 1
ATOM 785 C CA . ASP A 1 102 ? -15.253 2.814 16.583 1.00 88.25 102 ASP A CA 1
ATOM 786 C C . ASP A 1 102 ? -14.679 3.256 15.228 1.00 88.25 102 ASP A C 1
ATOM 788 O O . ASP A 1 102 ? -14.346 4.428 15.013 1.00 88.25 102 ASP A O 1
ATOM 792 N N . ILE A 1 103 ? -14.570 2.322 14.277 1.00 91.44 103 ILE A N 1
ATOM 793 C CA . ILE A 1 103 ? -14.104 2.623 12.918 1.00 91.44 103 ILE A CA 1
ATOM 794 C C . ILE A 1 103 ? -15.184 3.395 12.145 1.00 91.44 103 ILE A C 1
ATOM 796 O O . ILE A 1 103 ? -14.888 4.390 11.474 1.00 91.44 103 ILE A O 1
ATOM 800 N N . GLY A 1 104 ? -16.436 2.949 12.239 1.00 92.50 104 GLY A N 1
ATOM 801 C CA . GLY A 1 104 ? -17.571 3.487 11.503 1.00 92.50 104 GLY A CA 1
ATOM 802 C C . GLY A 1 104 ? -17.667 2.983 10.056 1.00 92.50 104 GLY A C 1
ATOM 803 O O . GLY A 1 104 ? -16.677 2.710 9.371 1.00 92.50 104 GLY A O 1
ATOM 804 N N . ALA A 1 105 ? -18.903 2.907 9.553 1.00 92.19 105 ALA A N 1
ATOM 805 C CA . ALA A 1 105 ? -19.219 2.301 8.256 1.00 92.19 105 ALA A CA 1
ATOM 806 C C . ALA A 1 105 ? -18.485 2.939 7.062 1.00 92.19 105 ALA A C 1
ATOM 808 O O . ALA A 1 105 ? -18.105 2.239 6.124 1.00 92.19 105 ALA A O 1
ATOM 809 N N . GLU A 1 106 ? -18.270 4.256 7.078 1.00 92.56 106 GLU A N 1
ATOM 810 C CA . GLU A 1 106 ? -17.647 4.947 5.945 1.00 92.56 106 GLU A CA 1
ATOM 811 C C . GLU A 1 106 ? -16.150 4.647 5.831 1.00 92.56 106 GLU A C 1
ATOM 813 O O . GLU A 1 106 ? -15.648 4.363 4.742 1.00 92.56 106 GLU A O 1
ATOM 818 N N . LYS A 1 107 ? -15.443 4.605 6.965 1.00 92.12 107 LYS A N 1
ATOM 819 C CA . LYS A 1 107 ? -14.034 4.209 6.989 1.00 92.12 107 LYS A CA 1
ATOM 820 C C . LYS A 1 107 ? -13.871 2.730 6.640 1.00 92.12 107 LYS A C 1
ATOM 822 O O . LYS A 1 107 ? -12.956 2.397 5.898 1.00 92.12 107 LYS A O 1
ATOM 827 N N . LEU A 1 108 ? -14.782 1.850 7.064 1.00 92.50 108 LEU A N 1
ATOM 828 C CA . LEU A 1 108 ? -14.760 0.439 6.650 1.00 92.50 108 LEU A CA 1
ATOM 829 C C . LEU A 1 108 ? -14.901 0.275 5.129 1.00 92.50 108 LEU A C 1
ATOM 831 O O . LEU A 1 108 ? -14.134 -0.459 4.508 1.00 92.50 108 LEU A O 1
ATOM 835 N N . ARG A 1 109 ? -15.827 1.006 4.494 1.00 93.25 109 ARG A N 1
ATOM 836 C CA . ARG A 1 109 ? -15.943 1.009 3.024 1.00 93.25 109 ARG A CA 1
ATOM 837 C C . ARG A 1 109 ? -14.692 1.550 2.346 1.00 93.25 109 ARG A C 1
ATOM 839 O O . ARG A 1 109 ? -14.315 1.061 1.285 1.00 93.25 109 ARG A O 1
ATOM 846 N N . GLY A 1 110 ? -14.069 2.567 2.931 1.00 93.56 110 GLY A N 1
ATOM 847 C CA . GLY A 1 110 ? -12.808 3.102 2.438 1.00 93.56 110 GLY A CA 1
ATOM 848 C C . GLY A 1 110 ? -11.663 2.092 2.529 1.00 93.56 110 GLY A C 1
ATOM 849 O O . GLY A 1 110 ? -10.952 1.919 1.544 1.00 93.56 110 GLY A O 1
ATOM 850 N N . LEU A 1 111 ? -11.546 1.361 3.645 1.00 93.06 111 LEU A N 1
ATOM 851 C CA . LEU A 1 111 ? -10.556 0.292 3.825 1.00 93.06 111 LEU A CA 1
ATOM 852 C C . LEU A 1 111 ? -10.691 -0.772 2.735 1.00 93.06 111 LEU A C 1
ATOM 854 O O . LEU A 1 111 ? -9.701 -1.114 2.101 1.00 93.06 111 LEU A O 1
ATOM 858 N N . LEU A 1 112 ? -11.920 -1.209 2.440 1.00 92.19 112 LEU A N 1
ATOM 859 C CA . LEU A 1 112 ? -12.190 -2.160 1.355 1.00 92.19 112 LEU A CA 1
ATOM 860 C C . LEU A 1 112 ? -11.722 -1.652 -0.018 1.00 92.19 112 LEU A C 1
ATOM 862 O O . LEU A 1 112 ? -11.253 -2.438 -0.835 1.00 92.19 112 LEU A O 1
ATOM 866 N N . LYS A 1 113 ? -11.829 -0.345 -0.283 1.00 92.75 113 LYS A N 1
ATOM 867 C CA . LYS A 1 113 ? -11.399 0.261 -1.557 1.00 92.75 113 LYS A CA 1
ATOM 868 C C . LYS A 1 113 ? -9.886 0.401 -1.684 1.00 92.75 113 LYS A C 1
ATOM 870 O O . LYS A 1 113 ? -9.378 0.461 -2.801 1.00 92.75 113 LYS A O 1
ATOM 875 N N . ILE A 1 114 ? -9.180 0.527 -0.564 1.00 92.81 114 ILE A N 1
ATOM 876 C CA . ILE A 1 114 ? -7.725 0.686 -0.556 1.00 92.81 114 ILE A CA 1
ATOM 877 C C . ILE A 1 114 ? -6.986 -0.628 -0.317 1.00 92.81 114 ILE A C 1
ATOM 879 O O . ILE A 1 114 ? -5.766 -0.587 -0.226 1.00 92.81 114 ILE A O 1
ATOM 883 N N . LEU A 1 115 ? -7.684 -1.766 -0.209 1.00 93.12 115 LEU A N 1
ATOM 884 C CA . LEU A 1 115 ? -7.024 -3.062 -0.069 1.00 93.12 115 LEU A CA 1
ATOM 885 C C . LEU A 1 115 ? -5.993 -3.259 -1.188 1.00 93.12 115 LEU A C 1
ATOM 887 O O . LEU A 1 115 ? -6.277 -2.873 -2.330 1.00 93.12 115 LEU A O 1
ATOM 891 N N . PRO A 1 116 ? -4.816 -3.820 -0.866 1.00 92.62 116 PRO A N 1
ATOM 892 C CA . PRO A 1 116 ? -3.783 -4.062 -1.856 1.00 92.62 116 PRO A CA 1
ATOM 893 C C . PRO A 1 116 ? -4.262 -5.073 -2.902 1.00 92.62 116 PRO A C 1
ATOM 895 O O . PRO A 1 116 ? -4.973 -6.030 -2.587 1.00 92.62 116 PRO A O 1
ATOM 898 N N . GLU A 1 117 ? -3.865 -4.856 -4.150 1.00 92.88 117 GLU A N 1
ATOM 899 C CA . GLU A 1 117 ? -4.037 -5.816 -5.237 1.00 92.88 117 GLU A CA 1
ATOM 900 C C . GLU A 1 117 ? -3.029 -6.970 -5.100 1.00 92.88 117 GLU A C 1
ATOM 902 O O . GLU A 1 117 ? -2.062 -6.887 -4.340 1.00 92.88 117 GLU A O 1
ATOM 907 N N . ILE A 1 118 ? -3.252 -8.069 -5.828 1.00 91.31 118 ILE A N 1
ATOM 908 C CA . ILE A 1 118 ? -2.411 -9.276 -5.733 1.00 91.31 118 ILE A CA 1
ATOM 909 C C . ILE A 1 118 ? -0.953 -8.950 -6.086 1.00 91.31 118 ILE A C 1
ATOM 911 O O . ILE A 1 118 ? -0.052 -9.302 -5.329 1.00 91.31 118 ILE A O 1
ATOM 915 N N . ASP A 1 119 ? -0.736 -8.205 -7.168 1.00 91.88 119 ASP A N 1
ATOM 916 C CA . ASP A 1 119 ? 0.601 -7.825 -7.633 1.00 91.88 119 ASP A CA 1
ATOM 917 C C . ASP A 1 119 ? 1.321 -6.924 -6.608 1.00 91.88 119 ASP A C 1
ATOM 919 O O . ASP A 1 119 ? 2.508 -7.097 -6.330 1.00 91.88 119 ASP A O 1
ATOM 923 N N . GLU A 1 120 ? 0.587 -5.999 -5.972 1.00 93.38 120 GLU A N 1
ATOM 924 C CA . GLU A 1 120 ? 1.107 -5.140 -4.898 1.00 93.38 120 GLU A CA 1
ATOM 925 C C . GLU A 1 120 ? 1.519 -5.975 -3.677 1.00 93.38 120 GLU A C 1
ATOM 927 O O . GLU A 1 120 ? 2.549 -5.722 -3.050 1.00 93.38 120 GLU A O 1
ATOM 932 N N . LEU A 1 121 ? 0.728 -6.997 -3.350 1.00 91.25 121 LEU A N 1
ATOM 933 C CA . LEU A 1 121 ? 0.988 -7.922 -2.254 1.00 91.25 121 LEU A CA 1
ATOM 934 C C . LEU A 1 121 ? 2.271 -8.725 -2.486 1.00 91.25 121 LEU A C 1
ATOM 936 O O . LEU A 1 121 ? 3.082 -8.870 -1.571 1.00 91.25 121 LEU A O 1
ATOM 940 N N . GLU A 1 122 ? 2.441 -9.264 -3.693 1.00 92.75 122 GLU A N 1
ATOM 941 C CA . GLU A 1 122 ? 3.624 -10.031 -4.084 1.00 92.75 122 GLU A CA 1
ATOM 942 C C . GLU A 1 122 ? 4.874 -9.154 -4.062 1.00 92.75 122 GLU A C 1
ATOM 944 O O . GLU A 1 122 ? 5.879 -9.547 -3.471 1.00 92.75 122 GLU A O 1
ATOM 949 N N . MET A 1 123 ? 4.787 -7.935 -4.597 1.00 93.44 123 MET A N 1
ATOM 950 C CA . MET A 1 123 ? 5.874 -6.957 -4.559 1.00 93.44 123 MET A CA 1
ATOM 951 C C . MET A 1 123 ? 6.278 -6.600 -3.121 1.00 93.44 123 MET A C 1
ATOM 953 O O . MET A 1 123 ? 7.461 -6.622 -2.785 1.00 93.44 123 MET A O 1
ATOM 957 N N . LEU A 1 124 ? 5.310 -6.319 -2.241 1.00 93.00 124 LEU A N 1
ATOM 958 C CA . LEU A 1 124 ? 5.580 -5.995 -0.835 1.00 93.00 124 LEU A CA 1
ATOM 959 C C . LEU A 1 124 ? 6.168 -7.181 -0.061 1.00 93.00 124 LEU A C 1
ATOM 961 O O . LEU A 1 124 ? 7.039 -6.990 0.788 1.00 93.00 124 LEU A O 1
ATOM 965 N N . LYS A 1 125 ? 5.709 -8.406 -0.339 1.00 90.50 125 LYS A N 1
ATOM 966 C CA . LYS A 1 125 ? 6.237 -9.631 0.286 1.00 90.50 125 LYS A CA 1
ATOM 967 C C . LYS A 1 125 ? 7.621 -10.008 -0.238 1.00 90.50 125 LYS A C 1
ATOM 969 O O . LYS A 1 125 ? 8.412 -10.552 0.528 1.00 90.50 125 LYS A O 1
ATOM 974 N N . GLY A 1 126 ? 7.894 -9.738 -1.513 1.00 90.06 126 GLY A N 1
ATOM 975 C CA . GLY A 1 126 ? 9.169 -10.007 -2.176 1.00 90.06 126 GLY A CA 1
ATOM 976 C C . GLY A 1 126 ? 10.269 -8.993 -1.861 1.00 90.06 126 GLY A C 1
ATOM 977 O O . GLY A 1 126 ? 11.422 -9.246 -2.189 1.00 90.06 126 GLY A O 1
ATOM 978 N N . PHE A 1 127 ? 9.940 -7.870 -1.216 1.00 92.25 127 PHE A N 1
ATOM 979 C CA . PHE A 1 127 ? 10.923 -6.872 -0.808 1.00 92.25 127 PHE A CA 1
ATOM 980 C C . PHE A 1 127 ? 11.861 -7.416 0.284 1.00 92.25 127 PHE A C 1
ATOM 982 O O . PHE A 1 127 ? 11.446 -7.684 1.415 1.00 92.25 127 PHE A O 1
ATOM 989 N N . ASP A 1 128 ? 13.140 -7.537 -0.060 1.00 88.88 128 ASP A N 1
ATOM 990 C CA . ASP A 1 128 ? 14.237 -8.040 0.776 1.00 88.88 128 ASP A CA 1
ATOM 991 C C . ASP A 1 128 ? 15.050 -6.925 1.461 1.00 88.88 128 ASP A C 1
ATOM 993 O O . ASP A 1 128 ? 15.950 -7.196 2.259 1.00 88.88 128 ASP A O 1
ATOM 997 N N . GLY A 1 129 ? 14.717 -5.664 1.183 1.00 87.56 129 GLY A N 1
ATOM 998 C CA . GLY A 1 129 ? 15.340 -4.503 1.801 1.00 87.56 129 GLY A CA 1
ATOM 999 C C . GLY A 1 129 ? 14.841 -4.191 3.218 1.00 87.56 129 GLY A C 1
ATOM 1000 O O . GLY A 1 129 ? 14.072 -4.914 3.854 1.00 87.56 129 GLY A O 1
ATOM 1001 N N . ASP A 1 130 ? 15.280 -3.042 3.730 1.00 88.62 130 ASP A N 1
ATOM 1002 C CA . ASP A 1 130 ? 14.926 -2.578 5.071 1.00 88.62 130 ASP A CA 1
ATOM 1003 C C . ASP A 1 130 ? 13.480 -2.053 5.132 1.00 88.62 130 ASP A C 1
ATOM 1005 O O . ASP A 1 130 ? 13.185 -0.925 4.728 1.00 88.62 130 ASP A O 1
ATOM 1009 N N . LYS A 1 131 ? 12.576 -2.864 5.696 1.00 88.06 131 LYS A N 1
ATOM 1010 C CA . LYS A 1 131 ? 11.151 -2.529 5.872 1.00 88.06 131 LYS A CA 1
ATOM 1011 C C . LYS A 1 131 ? 10.919 -1.266 6.712 1.00 88.06 131 LYS A C 1
ATOM 1013 O O . LYS A 1 131 ? 9.884 -0.618 6.567 1.00 88.06 131 LYS A O 1
ATOM 1018 N N . SER A 1 132 ? 11.870 -0.868 7.563 1.00 87.00 132 SER A N 1
ATOM 1019 C CA . SER A 1 132 ? 11.755 0.361 8.361 1.00 87.00 132 SER A CA 1
ATOM 1020 C C . SER A 1 132 ? 11.884 1.632 7.516 1.00 87.00 132 SER A C 1
ATOM 1022 O O . SER A 1 132 ? 11.367 2.684 7.904 1.00 87.00 132 SER A O 1
ATOM 1024 N N . LYS A 1 133 ? 12.502 1.531 6.334 1.00 89.56 133 LYS A N 1
ATOM 1025 C CA . LYS A 1 133 ? 12.661 2.633 5.378 1.00 89.56 133 LYS A CA 1
ATOM 1026 C C . LYS A 1 133 ? 11.514 2.742 4.388 1.00 89.56 133 LYS A C 1
ATOM 1028 O O . LYS A 1 133 ? 11.486 3.704 3.634 1.00 89.56 133 LYS A O 1
ATOM 1033 N N . LEU A 1 134 ? 10.579 1.795 4.381 1.00 92.31 134 LEU A N 1
ATOM 1034 C CA . LEU A 1 134 ? 9.427 1.859 3.492 1.00 92.31 134 LEU A CA 1
ATOM 1035 C C . LEU A 1 134 ? 8.552 3.083 3.786 1.00 92.31 134 LEU A C 1
ATOM 1037 O O . LEU A 1 134 ? 8.469 3.546 4.932 1.00 92.31 134 LEU A O 1
ATOM 1041 N N . GLY A 1 135 ? 7.884 3.573 2.748 1.00 91.94 135 GLY A N 1
ATOM 1042 C CA . GLY A 1 135 ? 6.867 4.607 2.860 1.00 91.94 135 GLY A CA 1
ATOM 1043 C C . GLY A 1 135 ? 5.732 4.205 3.804 1.00 91.94 135 GLY A C 1
ATOM 1044 O O . GLY A 1 135 ? 5.520 3.034 4.142 1.00 91.94 135 GLY A O 1
ATOM 1045 N N . ASN A 1 136 ? 4.990 5.203 4.280 1.00 93.69 136 ASN A N 1
ATOM 1046 C CA . ASN A 1 136 ? 3.913 4.976 5.245 1.00 93.69 136 ASN A CA 1
ATOM 1047 C C . ASN A 1 136 ? 2.807 4.035 4.718 1.00 93.69 136 ASN A C 1
ATOM 1049 O O . ASN A 1 136 ? 2.278 3.227 5.482 1.00 93.69 136 ASN A O 1
ATOM 1053 N N . ALA A 1 137 ? 2.476 4.116 3.425 1.00 94.75 137 ALA A N 1
ATOM 1054 C CA . ALA A 1 137 ? 1.451 3.277 2.804 1.00 94.75 137 ALA A CA 1
ATOM 1055 C C . ALA A 1 137 ? 1.884 1.803 2.744 1.00 94.75 137 ALA A C 1
ATOM 1057 O O . ALA A 1 137 ? 1.132 0.911 3.131 1.00 94.75 137 ALA A O 1
ATOM 1058 N N . GLU A 1 138 ? 3.124 1.552 2.332 1.00 95.06 138 GLU A N 1
ATOM 1059 C CA . GLU A 1 138 ? 3.741 0.230 2.274 1.00 95.06 138 GLU A CA 1
ATOM 1060 C C . GLU A 1 138 ? 3.815 -0.411 3.663 1.00 95.06 138 GLU A C 1
ATOM 1062 O O . GLU A 1 138 ? 3.450 -1.574 3.832 1.00 95.06 138 GLU A O 1
ATOM 1067 N N . LYS A 1 139 ? 4.222 0.360 4.681 1.00 94.12 139 LYS A N 1
ATOM 1068 C CA . LYS A 1 139 ? 4.232 -0.092 6.082 1.00 94.12 139 LYS A CA 1
ATOM 1069 C C . LYS A 1 139 ? 2.844 -0.500 6.560 1.00 94.12 139 LYS A C 1
ATOM 1071 O O . LYS A 1 139 ? 2.709 -1.536 7.206 1.00 94.12 139 LYS A O 1
ATOM 1076 N N . PHE A 1 140 ? 1.824 0.298 6.245 1.00 95.56 140 PHE A N 1
ATOM 1077 C CA . PHE A 1 140 ? 0.443 -0.031 6.586 1.00 95.56 140 PHE A CA 1
ATOM 1078 C C . PHE A 1 140 ? 0.004 -1.344 5.929 1.00 95.56 140 PHE A C 1
ATOM 1080 O O . PHE A 1 140 ? -0.523 -2.218 6.614 1.00 95.56 140 PHE A O 1
ATOM 1087 N N . PHE A 1 141 ? 0.266 -1.525 4.631 1.00 95.50 141 PHE A N 1
ATOM 1088 C CA . PHE A 1 141 ? -0.085 -2.764 3.938 1.00 95.50 141 PHE A CA 1
ATOM 1089 C C . PHE A 1 141 ? 0.664 -3.979 4.473 1.00 95.50 141 PHE A C 1
ATOM 1091 O O . PHE A 1 141 ? 0.037 -5.014 4.666 1.00 95.50 141 PHE A O 1
ATOM 1098 N N . LEU A 1 142 ? 1.953 -3.867 4.796 1.00 93.75 142 LEU A N 1
ATOM 1099 C CA . LEU A 1 142 ? 2.685 -4.966 5.431 1.00 93.75 142 LEU A CA 1
ATOM 1100 C C . LEU A 1 142 ? 2.035 -5.406 6.749 1.00 93.75 142 LEU A C 1
ATOM 1102 O O . LEU A 1 142 ? 1.827 -6.600 6.943 1.00 93.75 142 LEU A O 1
ATOM 1106 N N . GLN A 1 143 ? 1.644 -4.462 7.613 1.00 93.38 143 GLN A N 1
ATOM 1107 C CA . GLN A 1 143 ? 0.936 -4.795 8.855 1.00 93.38 143 GLN A CA 1
ATOM 1108 C C . GLN A 1 143 ? -0.465 -5.372 8.594 1.00 93.38 143 GLN A C 1
ATOM 1110 O O . GLN A 1 143 ? -0.919 -6.243 9.334 1.00 93.38 143 GLN A O 1
ATOM 1115 N N . LEU A 1 144 ? -1.150 -4.904 7.546 1.00 93.94 144 LEU A N 1
ATOM 1116 C CA . LEU A 1 144 ? -2.477 -5.387 7.156 1.00 93.94 144 LEU A CA 1
ATOM 1117 C C . LEU A 1 144 ? -2.443 -6.832 6.651 1.00 93.94 144 LEU A C 1
ATOM 1119 O O . LEU A 1 144 ? -3.349 -7.599 6.945 1.00 93.94 144 LEU A O 1
ATOM 1123 N N . ILE A 1 145 ? -1.390 -7.217 5.933 1.00 91.19 145 ILE A N 1
ATOM 1124 C CA . ILE A 1 145 ? -1.187 -8.579 5.414 1.00 91.19 145 ILE A CA 1
ATOM 1125 C C . ILE A 1 145 ? -0.973 -9.597 6.542 1.00 91.19 145 ILE A C 1
ATOM 1127 O O . ILE A 1 145 ? -1.261 -10.778 6.369 1.00 91.19 145 ILE A O 1
ATOM 1131 N N . GLU A 1 146 ? -0.456 -9.152 7.686 1.00 88.81 146 GLU A N 1
ATOM 1132 C CA . GLU A 1 146 ? -0.242 -9.981 8.878 1.00 88.81 146 GLU A CA 1
ATOM 1133 C C . GLU A 1 146 ? -1.512 -10.150 9.732 1.00 88.81 146 GLU A C 1
ATOM 1135 O O . GLU A 1 146 ? -1.486 -10.844 10.752 1.00 88.81 146 GLU A O 1
ATOM 1140 N N . VAL A 1 147 ? -2.621 -9.500 9.364 1.00 87.19 147 VAL A N 1
ATOM 1141 C CA . VAL A 1 147 ? -3.926 -9.712 10.001 1.00 87.19 147 VAL A CA 1
ATOM 1142 C C . VAL A 1 147 ? -4.477 -11.081 9.556 1.00 87.19 147 VAL A C 1
ATOM 1144 O O . VAL A 1 147 ? -4.528 -11.316 8.349 1.00 87.19 147 VAL A O 1
ATOM 1147 N N . PRO A 1 148 ? -4.856 -11.976 10.495 1.00 73.69 148 PRO A N 1
ATOM 1148 C CA . PRO A 1 148 ? -5.379 -13.312 10.183 1.00 73.69 148 PRO A CA 1
ATOM 1149 C C . PRO A 1 148 ? -6.686 -13.324 9.384 1.00 73.69 148 PRO A C 1
ATOM 1151 O O . PRO A 1 148 ? -7.504 -12.393 9.567 1.00 73.69 148 PRO A O 1
#

Organism: NCBI:txid1563983